Protein AF-A0A3D0JYK6-F1 (afdb_monomer)

Secondary structure (DSSP, 8-state):
--SSSSTTTT-----------HHHHHHHHSTT--SHHHHHHHHHHHHHH-TTTTTTSPTTTT-STT-S-SSHHHHHHHHHTT---HHHHHHHHHHHHHHHSPPPPPPPPPTTTTS--

Solvent-accessible surface area (backbone atoms only — not comparable to full-atom values): 6939 Å² total; per-residue (Å²): 141,75,80,75,74,70,76,73,74,76,79,76,75,68,72,80,74,64,85,80,47,29,38,59,42,42,62,70,55,38,52,58,33,71,44,68,70,60,37,52,49,40,51,49,58,28,36,74,77,26,78,57,35,68,80,65,43,59,69,24,67,49,51,64,99,80,38,90,45,88,32,16,66,60,40,25,50,73,56,30,71,73,27,73,20,64,73,38,39,50,55,37,32,56,29,23,35,38,24,25,29,74,75,73,78,78,78,77,84,53,89,66,72,78,68,79,121

Structure (mmCIF, N/CA/C/O backbone):
data_AF-A0A3D0JYK6-F1
#
_entry.id   AF-A0A3D0JYK6-F1
#
loop_
_atom_site.group_PDB
_atom_site.id
_atom_site.type_symbol
_atom_site.label_atom_id
_atom_site.label_alt_id
_atom_site.label_comp_id
_atom_site.label_asym_id
_atom_site.label_entity_id
_atom_site.label_seq_id
_atom_site.pdbx_PDB_ins_code
_atom_site.Cartn_x
_atom_site.Cartn_y
_atom_site.Cartn_z
_atom_site.occupancy
_atom_site.B_iso_or_equiv
_atom_site.auth_seq_id
_atom_site.auth_comp_id
_atom_site.auth_asym_id
_atom_site.auth_atom_id
_atom_site.pdbx_PDB_model_num
ATOM 1 N N . MET A 1 1 ? 15.314 -22.300 41.462 1.00 47.72 1 MET A N 1
ATOM 2 C CA . MET A 1 1 ? 15.785 -21.061 40.797 1.00 47.72 1 MET A CA 1
ATOM 3 C C . MET A 1 1 ? 16.023 -21.267 39.291 1.00 47.72 1 MET A C 1
ATOM 5 O O . MET A 1 1 ? 17.056 -20.887 38.771 1.00 47.72 1 MET A O 1
ATOM 9 N N . LYS A 1 2 ? 15.091 -21.909 38.570 1.00 49.06 2 LYS A N 1
ATOM 10 C CA . LYS A 1 2 ? 15.199 -22.169 37.113 1.00 49.06 2 LYS A CA 1
ATOM 11 C C . LYS A 1 2 ? 13.991 -21.649 36.320 1.00 49.06 2 LYS A C 1
ATOM 13 O O . LYS A 1 2 ? 14.015 -21.642 35.102 1.00 49.06 2 LYS A O 1
ATOM 18 N N . LYS A 1 3 ? 12.953 -21.172 37.021 1.00 49.25 3 LYS A N 1
ATOM 19 C CA . LYS A 1 3 ? 11.713 -20.641 36.433 1.00 49.25 3 LYS A CA 1
ATOM 20 C C . LYS A 1 3 ? 11.739 -19.123 36.194 1.00 49.25 3 LYS A C 1
ATOM 22 O O . LYS A 1 3 ? 10.798 -18.597 35.626 1.00 49.25 3 LYS A O 1
ATOM 27 N N . LEU A 1 4 ? 12.807 -18.435 36.610 1.00 52.00 4 LEU A N 1
ATOM 28 C CA . LEU A 1 4 ? 12.970 -16.980 36.456 1.00 52.00 4 LEU A CA 1
ATOM 29 C C . LEU A 1 4 ? 13.727 -16.579 35.180 1.00 52.00 4 LEU A C 1
ATOM 31 O O . LEU A 1 4 ? 13.754 -15.405 34.841 1.00 52.00 4 LEU A O 1
ATOM 35 N N . LEU A 1 5 ? 14.325 -17.536 34.462 1.00 52.56 5 LEU A N 1
ATOM 36 C CA . LEU A 1 5 ? 15.127 -17.254 33.263 1.00 52.56 5 LEU A CA 1
ATOM 37 C C . LEU A 1 5 ? 14.319 -17.298 31.957 1.00 52.56 5 LEU A C 1
ATOM 39 O O . LEU A 1 5 ? 14.818 -16.875 30.923 1.00 52.56 5 LEU A O 1
ATOM 43 N N . ILE A 1 6 ? 13.074 -17.784 31.989 1.00 54.41 6 ILE A N 1
ATOM 44 C CA . ILE A 1 6 ? 12.235 -17.919 30.784 1.00 54.41 6 ILE A CA 1
ATOM 45 C C . ILE A 1 6 ? 11.419 -16.640 30.522 1.00 54.41 6 ILE A C 1
ATOM 47 O O . ILE A 1 6 ? 11.030 -16.369 29.391 1.00 54.41 6 ILE A O 1
ATOM 51 N N . THR A 1 7 ? 11.218 -15.790 31.531 1.00 51.41 7 THR A N 1
ATOM 52 C CA . THR A 1 7 ? 10.379 -14.586 31.411 1.00 51.41 7 THR A CA 1
ATOM 53 C C . THR A 1 7 ? 11.083 -13.388 30.761 1.00 51.41 7 THR A C 1
ATOM 55 O O . THR A 1 7 ? 10.422 -12.406 30.443 1.00 51.41 7 THR A O 1
ATOM 58 N N . ALA A 1 8 ? 12.399 -13.447 30.533 1.00 51.31 8 ALA A N 1
ATOM 59 C CA . ALA A 1 8 ? 13.171 -12.334 29.965 1.00 51.31 8 ALA A CA 1
ATOM 60 C C . ALA A 1 8 ? 13.308 -12.373 28.426 1.00 51.31 8 ALA A C 1
ATOM 62 O O . ALA A 1 8 ? 13.777 -11.407 27.833 1.00 51.31 8 ALA A O 1
ATOM 63 N N . ALA A 1 9 ? 12.892 -13.458 27.762 1.00 52.38 9 ALA A N 1
ATOM 64 C CA . ALA A 1 9 ? 13.133 -13.655 26.326 1.00 52.38 9 ALA A CA 1
ATOM 65 C C . ALA A 1 9 ? 12.033 -13.097 25.394 1.00 52.38 9 ALA A C 1
ATOM 67 O O . ALA A 1 9 ? 12.184 -13.148 24.178 1.00 52.38 9 ALA A O 1
ATOM 68 N N . LEU A 1 10 ? 10.934 -12.552 25.932 1.00 54.94 10 LEU A N 1
ATOM 69 C CA . LEU A 1 10 ? 9.760 -12.129 25.146 1.00 54.94 10 LEU A CA 1
ATOM 70 C C . LEU A 1 10 ? 9.699 -10.624 24.814 1.00 54.94 10 LEU A C 1
ATOM 72 O O . LEU A 1 10 ? 8.734 -10.183 24.200 1.00 54.94 10 LEU A O 1
ATOM 76 N N . LEU A 1 11 ? 10.715 -9.828 25.169 1.00 53.22 11 LEU A N 1
ATOM 77 C CA . LEU A 1 11 ? 10.722 -8.371 24.931 1.00 53.22 11 LEU A CA 1
ATOM 78 C C . LEU A 1 11 ? 11.474 -7.923 23.666 1.00 53.22 11 LEU A C 1
ATOM 80 O O . LEU A 1 11 ? 11.613 -6.727 23.434 1.00 53.22 11 LEU A O 1
ATOM 84 N N . LEU A 1 12 ? 11.906 -8.852 22.809 1.00 50.62 12 LEU A N 1
ATOM 85 C CA . LEU A 1 12 ? 12.511 -8.539 21.507 1.00 50.62 12 LEU A CA 1
ATOM 86 C C . LEU A 1 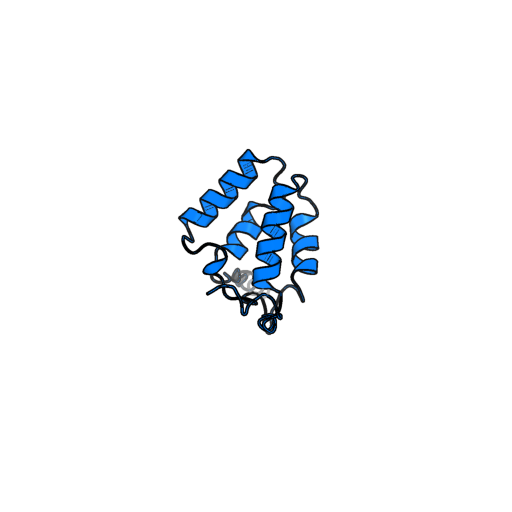12 ? 11.515 -8.675 20.347 1.00 50.62 12 LEU A C 1
ATOM 88 O O . LEU A 1 12 ? 11.895 -9.021 19.232 1.00 50.62 12 LEU A O 1
ATOM 92 N N . PHE A 1 13 ? 10.241 -8.347 20.577 1.00 52.25 13 PHE A N 1
ATOM 93 C CA . PHE A 1 13 ? 9.364 -7.932 19.480 1.00 52.25 13 PHE A CA 1
ATOM 94 C C . PHE A 1 13 ? 9.754 -6.500 19.093 1.00 52.25 13 PHE A C 1
ATOM 96 O O . PHE A 1 13 ? 9.022 -5.536 19.314 1.00 52.25 13 PHE A O 1
ATOM 103 N N . SER A 1 14 ? 10.965 -6.355 18.552 1.00 46.41 14 SER A N 1
ATOM 104 C CA . SER A 1 14 ? 11.333 -5.192 17.764 1.00 46.41 14 SER A CA 1
ATOM 105 C C . SER A 1 14 ? 10.339 -5.166 16.617 1.00 46.41 14 SER A C 1
ATOM 107 O O . SER A 1 14 ? 10.473 -5.917 15.654 1.00 46.41 14 SER A O 1
ATOM 109 N N . CYS A 1 15 ? 9.278 -4.374 16.772 1.00 48.34 15 CYS A N 1
ATOM 110 C CA . CYS A 1 15 ? 8.403 -4.011 15.677 1.00 48.34 15 CYS A CA 1
ATOM 111 C C . CYS A 1 15 ? 9.349 -3.527 14.582 1.00 48.34 15 CYS A C 1
ATOM 113 O O . CYS A 1 15 ? 10.040 -2.525 14.780 1.00 48.34 15 CYS A O 1
ATOM 115 N N . PHE A 1 16 ? 9.493 -4.311 13.511 1.00 45.53 16 PHE A N 1
ATOM 116 C CA . PHE A 1 16 ? 10.274 -3.928 12.349 1.00 45.53 16 PHE A CA 1
ATOM 117 C C . PHE A 1 16 ? 9.601 -2.672 11.809 1.00 45.53 16 PHE A C 1
ATOM 119 O O . PHE A 1 16 ? 8.654 -2.737 11.030 1.00 45.53 16 PHE A O 1
ATOM 126 N N . ALA A 1 17 ? 10.039 -1.518 12.303 1.00 44.75 17 ALA A N 1
ATOM 127 C CA . ALA A 1 17 ? 9.638 -0.227 11.810 1.00 44.75 17 ALA A CA 1
ATOM 128 C C . ALA A 1 17 ? 10.294 -0.108 10.439 1.00 44.75 17 ALA A C 1
ATOM 130 O O . ALA A 1 17 ? 11.388 0.434 10.296 1.00 44.75 17 ALA A O 1
ATOM 131 N N . GLN A 1 18 ? 9.651 -0.696 9.428 1.00 55.75 18 GLN A N 1
ATOM 132 C CA . GLN A 1 18 ? 9.929 -0.370 8.044 1.00 55.75 18 GLN A CA 1
ATOM 133 C C . GLN A 1 18 ? 9.853 1.153 7.974 1.00 55.75 18 GLN A C 1
ATOM 135 O O . GLN A 1 18 ? 8.831 1.724 8.362 1.00 55.75 18 GLN A O 1
ATOM 140 N N . ALA A 1 19 ? 10.958 1.805 7.600 1.00 60.12 19 ALA A N 1
ATOM 141 C CA . ALA A 1 19 ? 11.010 3.255 7.483 1.00 60.12 19 ALA A CA 1
ATOM 142 C C . ALA A 1 19 ? 9.799 3.699 6.649 1.00 60.12 19 ALA A C 1
ATOM 144 O O . ALA A 1 19 ? 9.686 3.362 5.469 1.00 60.12 19 ALA A O 1
ATOM 145 N N . GLY A 1 20 ? 8.827 4.328 7.314 1.00 82.88 20 GLY A N 1
ATOM 146 C CA . GLY A 1 20 ? 7.507 4.530 6.733 1.00 82.88 20 GLY A CA 1
A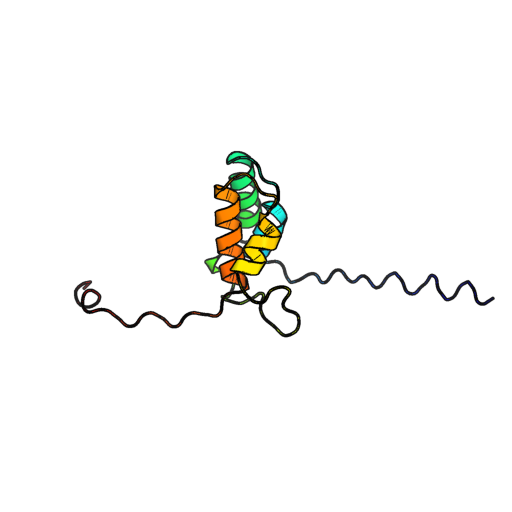TOM 147 C C . GLY A 1 20 ? 7.589 5.493 5.556 1.00 82.88 20 GLY A C 1
ATOM 148 O O . GLY A 1 20 ? 8.269 6.512 5.640 1.00 82.88 20 GLY A O 1
ATOM 149 N N . ASN A 1 21 ? 6.876 5.189 4.478 1.00 95.12 21 ASN A N 1
ATOM 150 C CA . ASN A 1 21 ? 6.703 6.061 3.323 1.00 95.12 21 ASN A CA 1
ATOM 151 C C . ASN A 1 21 ? 5.207 6.292 3.044 1.00 95.12 21 ASN A C 1
ATOM 153 O O . ASN A 1 21 ? 4.331 5.771 3.744 1.00 95.12 21 ASN A O 1
ATOM 157 N N . TYR A 1 22 ? 4.898 7.081 2.015 1.00 97.75 22 TYR A N 1
ATOM 158 C CA . TYR A 1 22 ? 3.513 7.399 1.674 1.00 97.75 22 TYR A CA 1
ATOM 159 C C . TYR A 1 22 ? 2.671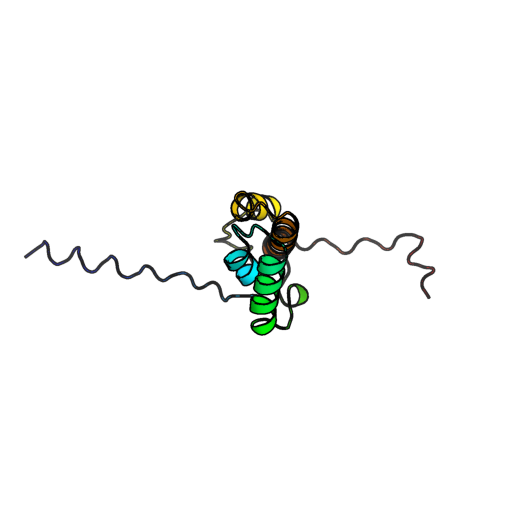 6.148 1.371 1.00 97.75 22 TYR A C 1
ATOM 161 O O . TYR A 1 22 ? 1.556 6.028 1.873 1.00 97.75 22 TYR A O 1
ATOM 169 N N . ALA A 1 23 ? 3.210 5.184 0.616 1.00 97.50 23 ALA A N 1
ATOM 170 C CA . ALA A 1 23 ? 2.496 3.959 0.260 1.00 97.50 23 ALA A CA 1
ATOM 171 C C . ALA A 1 23 ? 2.198 3.095 1.495 1.00 97.50 23 ALA A C 1
ATOM 173 O O . ALA A 1 23 ? 1.063 2.663 1.680 1.00 97.50 23 ALA A O 1
ATOM 174 N N . THR A 1 24 ? 3.172 2.904 2.390 1.00 96.69 24 THR A N 1
ATOM 175 C CA . THR A 1 24 ? 2.946 2.138 3.628 1.00 96.69 24 THR A CA 1
ATOM 176 C C . THR A 1 24 ? 1.964 2.841 4.567 1.00 96.69 24 THR A C 1
ATOM 178 O O . THR A 1 24 ? 1.186 2.172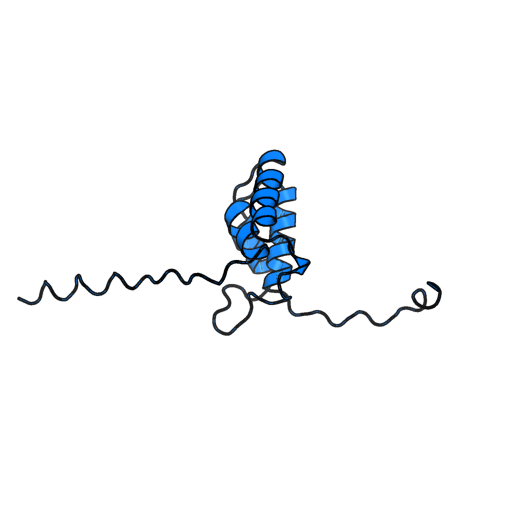 5.237 1.00 96.69 24 THR A O 1
ATOM 181 N N . CYS A 1 25 ? 1.937 4.180 4.585 1.00 97.81 25 CYS A N 1
ATOM 182 C CA . CYS A 1 25 ? 0.931 4.935 5.337 1.00 97.81 25 CYS A CA 1
ATOM 183 C C . CYS A 1 25 ? -0.488 4.689 4.808 1.00 97.81 25 CYS A C 1
ATOM 185 O O . CYS A 1 25 ? -1.412 4.475 5.593 1.00 97.81 25 CYS A O 1
ATOM 187 N N . LEU A 1 26 ? -0.670 4.684 3.484 1.00 98.06 26 LEU A N 1
ATOM 188 C CA . LEU A 1 26 ? -1.967 4.391 2.873 1.00 98.06 26 LEU A CA 1
ATOM 189 C C . LEU A 1 26 ? -2.450 2.981 3.236 1.00 98.06 26 LEU A C 1
ATOM 191 O O . LEU A 1 26 ? -3.610 2.812 3.609 1.00 98.06 26 LEU A O 1
ATOM 195 N N . LEU A 1 27 ? -1.555 1.991 3.188 1.00 97.81 27 LEU A N 1
ATOM 196 C CA . LEU A 1 27 ? -1.873 0.602 3.537 1.00 97.81 27 LEU A CA 1
ATOM 197 C C . LEU A 1 27 ? -2.138 0.385 5.037 1.00 97.81 27 LEU A C 1
ATOM 199 O O . LEU A 1 27 ? -2.764 -0.610 5.384 1.00 97.81 27 LEU A O 1
ATOM 203 N N . ASP A 1 28 ? -1.715 1.303 5.909 1.00 97.06 28 ASP A N 1
ATOM 204 C CA . ASP A 1 28 ? -2.070 1.315 7.337 1.00 97.06 28 ASP A CA 1
ATOM 205 C C . ASP A 1 28 ? -3.448 1.956 7.594 1.00 97.06 28 ASP A C 1
ATOM 207 O O . ASP A 1 28 ? -4.169 1.552 8.501 1.00 97.06 28 ASP A O 1
ATOM 211 N N . LYS A 1 29 ? -3.836 2.969 6.805 1.00 97.38 29 LYS A N 1
ATOM 212 C CA . LYS A 1 29 ? -5.030 3.794 7.080 1.00 97.38 29 LYS A CA 1
ATOM 213 C C . LYS A 1 29 ? -6.280 3.444 6.283 1.00 97.38 29 LYS A C 1
ATOM 215 O O . LYS A 1 29 ? -7.376 3.763 6.735 1.00 97.38 29 LYS A O 1
ATOM 220 N N . LEU A 1 30 ? -6.135 2.866 5.095 1.00 97.75 30 LEU A N 1
ATOM 221 C CA . LEU A 1 30 ? -7.256 2.573 4.199 1.00 97.75 30 LEU A CA 1
ATOM 222 C C . LEU A 1 30 ? -7.978 1.231 4.420 1.00 97.75 30 LEU A C 1
ATOM 224 O O . LEU A 1 30 ? -9.157 1.175 4.054 1.00 97.75 30 LEU A O 1
ATOM 228 N N . PRO A 1 31 ? -7.366 0.167 4.987 1.00 98.00 31 PRO A N 1
ATOM 229 C CA . PRO A 1 31 ? -8.097 -1.066 5.266 1.00 98.00 31 PRO A CA 1
ATOM 230 C C . PRO A 1 31 ? -9.374 -0.820 6.084 1.00 98.00 31 PRO A C 1
ATOM 232 O O . PRO A 1 31 ? -9.359 -0.112 7.090 1.00 98.00 31 PRO A O 1
ATOM 235 N N . GLY A 1 32 ? -10.496 -1.388 5.637 1.00 97.06 32 GLY A N 1
ATOM 236 C CA . GLY A 1 32 ? -11.792 -1.277 6.313 1.00 97.06 32 GLY A CA 1
ATOM 237 C C . GLY A 1 32 ? -12.542 0.043 6.088 1.00 97.06 32 GLY A C 1
ATOM 238 O O . GLY A 1 32 ? -13.638 0.219 6.622 1.00 97.06 32 GLY A O 1
ATOM 239 N N . VAL A 1 33 ? -12.015 0.973 5.282 1.00 97.56 33 VAL A N 1
ATOM 240 C CA . VAL A 1 33 ? -12.729 2.207 4.920 1.00 97.56 33 VAL A CA 1
ATOM 241 C C . VAL A 1 33 ? -13.994 1.892 4.110 1.00 97.56 33 VAL A C 1
ATOM 243 O O . VAL A 1 33 ? -13.976 1.160 3.120 1.00 97.56 33 VAL A O 1
ATOM 246 N N . GLN A 1 34 ? -15.117 2.491 4.516 1.00 96.56 34 GLN A N 1
ATOM 247 C CA . GLN A 1 34 ? -16.441 2.210 3.938 1.00 96.56 34 GLN A CA 1
ATOM 248 C C . GLN A 1 34 ? -17.041 3.374 3.141 1.00 96.56 34 GLN A C 1
ATOM 250 O O . GLN A 1 34 ? -18.103 3.217 2.546 1.00 96.56 34 GLN A O 1
ATOM 255 N N . ASN A 1 35 ? -16.395 4.543 3.105 1.00 97.44 35 ASN A N 1
ATOM 256 C CA . ASN A 1 35 ? -16.917 5.706 2.390 1.00 97.44 35 ASN A CA 1
ATOM 257 C C . ASN A 1 35 ? -15.814 6.656 1.902 1.00 97.44 35 ASN A C 1
ATOM 259 O O . ASN A 1 35 ? -14.666 6.613 2.351 1.00 97.44 35 ASN A O 1
ATOM 263 N N . HIS A 1 36 ? -16.204 7.555 0.998 1.00 97.81 36 H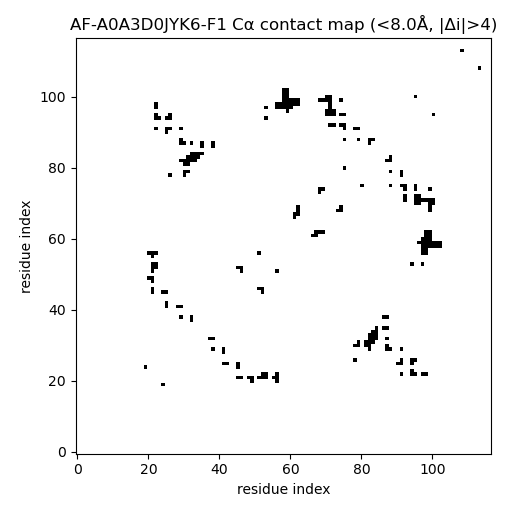IS A N 1
ATOM 264 C CA . HIS A 1 36 ? -15.315 8.527 0.372 1.00 97.81 36 HIS A CA 1
ATOM 265 C C . HIS A 1 36 ? -14.664 9.497 1.368 1.00 97.81 36 HIS A C 1
ATOM 267 O O . HIS A 1 36 ? -13.462 9.741 1.281 1.00 97.81 36 HIS A O 1
ATOM 273 N N . GLY A 1 37 ? -15.421 10.023 2.337 1.00 98.31 37 GLY A N 1
ATOM 274 C CA . GLY A 1 37 ? -14.911 11.021 3.284 1.00 98.31 37 GLY A CA 1
ATOM 275 C C . GLY A 1 37 ? -13.761 10.486 4.139 1.00 98.31 37 GLY A C 1
ATOM 276 O O . GLY A 1 37 ? -12.727 11.146 4.281 1.00 98.31 37 GLY A O 1
ATOM 277 N N . ALA A 1 38 ? -13.900 9.258 4.641 1.00 97.75 38 ALA A N 1
ATOM 278 C CA . ALA A 1 38 ? -12.839 8.572 5.372 1.00 97.75 38 ALA A CA 1
ATOM 279 C C . ALA A 1 38 ? -11.619 8.292 4.475 1.00 97.75 38 ALA A C 1
ATOM 281 O O . ALA A 1 38 ? -10.490 8.555 4.887 1.00 97.75 38 ALA A O 1
ATOM 282 N N . SER A 1 39 ? -11.836 7.856 3.227 1.00 98.19 39 SER A N 1
ATOM 283 C CA . SER A 1 39 ? -10.756 7.619 2.257 1.00 98.19 39 SER A CA 1
ATOM 284 C C . SER A 1 39 ? -9.940 8.885 1.975 1.00 98.19 39 SER A C 1
ATOM 286 O O . SER A 1 39 ? -8.712 8.852 2.025 1.00 98.19 39 SER A O 1
ATOM 288 N N . VAL A 1 40 ? -10.602 10.016 1.707 1.00 98.25 40 VAL A N 1
ATOM 289 C CA . VAL A 1 40 ? -9.932 11.303 1.444 1.00 98.25 40 VAL A CA 1
ATOM 290 C C . VAL A 1 40 ? -9.175 11.787 2.675 1.00 98.25 40 VAL A C 1
ATOM 292 O O . VAL A 1 40 ? -8.061 12.295 2.560 1.00 98.25 40 VAL A O 1
ATOM 295 N N . SER A 1 41 ? -9.754 11.613 3.861 1.00 98.19 41 SER A N 1
ATOM 296 C CA . SER A 1 41 ? -9.108 12.009 5.114 1.00 98.19 41 SER A CA 1
ATOM 297 C C . SER A 1 41 ? -7.845 11.188 5.373 1.00 98.19 41 SER A C 1
ATOM 299 O O . SER A 1 41 ? -6.806 11.764 5.688 1.00 98.19 41 SER A O 1
ATOM 301 N N . ALA A 1 42 ? -7.893 9.870 5.157 1.00 97.69 42 ALA A N 1
ATOM 302 C CA . ALA A 1 42 ? -6.725 8.997 5.251 1.00 97.69 42 ALA A CA 1
ATOM 303 C C . ALA A 1 42 ? -5.612 9.423 4.277 1.00 97.69 42 ALA A C 1
ATOM 305 O O . ALA A 1 42 ? -4.459 9.573 4.682 1.00 97.69 42 ALA A O 1
ATOM 306 N N . VAL A 1 43 ? -5.968 9.712 3.020 1.00 98.00 43 VAL A N 1
ATOM 307 C CA . VAL A 1 43 ? -5.033 10.239 2.012 1.00 98.00 43 VAL A CA 1
ATOM 308 C C . VAL A 1 43 ? -4.389 11.546 2.480 1.00 98.00 43 VAL A C 1
ATOM 310 O O . VAL A 1 43 ? -3.166 11.659 2.464 1.00 98.00 43 VAL A O 1
ATOM 313 N N . ARG A 1 44 ? -5.177 12.510 2.973 1.00 97.94 44 ARG A N 1
ATOM 314 C CA . ARG A 1 44 ? -4.662 13.797 3.478 1.00 97.94 44 ARG A CA 1
ATOM 315 C C . ARG A 1 44 ? -3.736 13.628 4.683 1.00 97.94 44 ARG A C 1
ATOM 317 O O . ARG A 1 44 ? -2.717 14.309 4.756 1.00 97.94 44 ARG A O 1
ATOM 324 N N . VAL A 1 45 ? -4.058 12.712 5.599 1.00 97.31 45 VAL A N 1
ATOM 325 C CA . VAL A 1 45 ? -3.200 12.376 6.749 1.00 97.31 45 VAL A CA 1
ATOM 326 C C . VAL A 1 45 ? -1.857 11.810 6.290 1.00 97.31 45 VAL A C 1
ATOM 328 O O . VAL A 1 45 ? -0.823 12.141 6.866 1.00 97.31 45 VAL A O 1
ATOM 331 N N . CYS A 1 46 ? -1.845 10.971 5.256 1.00 97.69 46 CYS A N 1
ATOM 332 C CA . CYS A 1 46 ? -0.595 10.456 4.707 1.00 97.69 46 CYS A CA 1
ATOM 333 C C . CYS A 1 46 ? 0.166 11.522 3.915 1.00 97.69 46 CYS A C 1
ATOM 335 O O . CYS A 1 46 ? 1.389 11.593 4.008 1.00 97.69 46 CYS A O 1
ATOM 337 N N . GLN A 1 47 ? -0.533 12.390 3.187 1.00 97.19 47 GLN A N 1
ATOM 338 C CA . GLN A 1 47 ? 0.093 13.428 2.373 1.00 97.19 47 GLN A CA 1
ATOM 339 C C . GLN A 1 47 ? 0.747 14.517 3.228 1.00 97.19 47 GLN A C 1
ATOM 341 O O . GLN A 1 47 ? 1.819 14.998 2.876 1.00 97.19 47 GLN A O 1
ATOM 346 N N . SER A 1 48 ? 0.158 14.868 4.376 1.00 97.12 48 SER A N 1
ATOM 347 C CA . SER A 1 48 ? 0.766 15.835 5.299 1.00 97.12 48 SER A CA 1
ATOM 348 C C . SER A 1 48 ? 2.075 15.328 5.910 1.00 97.12 48 SER A C 1
ATOM 350 O O . SER A 1 48 ? 2.973 16.122 6.173 1.00 97.12 48 SER A O 1
ATOM 352 N N . LYS A 1 49 ? 2.204 14.010 6.104 1.00 96.25 49 LYS A N 1
ATOM 353 C CA . LYS A 1 49 ? 3.433 13.367 6.594 1.00 96.25 49 LYS A CA 1
ATOM 354 C C . LYS A 1 49 ? 4.460 13.129 5.490 1.00 96.25 49 LYS A C 1
ATOM 356 O O . LYS A 1 49 ? 5.657 13.191 5.748 1.00 96.25 49 LYS A O 1
ATOM 361 N N . TYR A 1 50 ? 3.993 12.846 4.277 1.00 97.06 50 TYR A N 1
ATOM 362 C CA . TYR A 1 50 ? 4.826 12.487 3.134 1.00 97.06 50 TYR A CA 1
ATOM 363 C C . TYR A 1 50 ? 4.429 13.332 1.912 1.00 97.06 50 TYR A C 1
ATOM 365 O O . TYR A 1 50 ? 3.695 12.854 1.040 1.00 97.06 50 TYR A O 1
ATOM 373 N N . PRO A 1 51 ? 4.914 14.584 1.815 1.00 95.12 51 PRO A N 1
ATOM 374 C CA . PRO A 1 51 ? 4.472 15.532 0.789 1.00 95.12 51 PRO A CA 1
ATOM 375 C C . PRO A 1 51 ? 4.804 15.095 -0.646 1.00 95.12 51 PRO A C 1
ATOM 377 O O . PRO A 1 51 ? 4.115 15.497 -1.578 1.00 95.12 51 PRO A O 1
ATOM 380 N N . GLY A 1 52 ? 5.808 14.229 -0.836 1.00 94.88 52 GLY A N 1
ATOM 381 C CA . GLY A 1 52 ? 6.150 13.652 -2.143 1.00 94.88 52 GLY A CA 1
ATOM 382 C C . GLY A 1 52 ? 5.144 12.622 -2.679 1.00 94.88 52 GLY A C 1
ATOM 383 O O . GLY A 1 52 ? 5.270 12.192 -3.826 1.00 94.88 52 GLY A O 1
ATOM 384 N N . GLY A 1 53 ? 4.156 12.206 -1.875 1.00 96.62 53 GLY A N 1
ATOM 385 C CA . GLY A 1 53 ? 3.125 11.252 -2.287 1.00 96.62 53 GLY A CA 1
ATOM 386 C C . GLY A 1 53 ? 3.696 9.921 -2.795 1.00 96.62 53 GLY A C 1
ATOM 387 O O . GLY A 1 53 ? 4.772 9.489 -2.381 1.00 96.62 53 GLY A O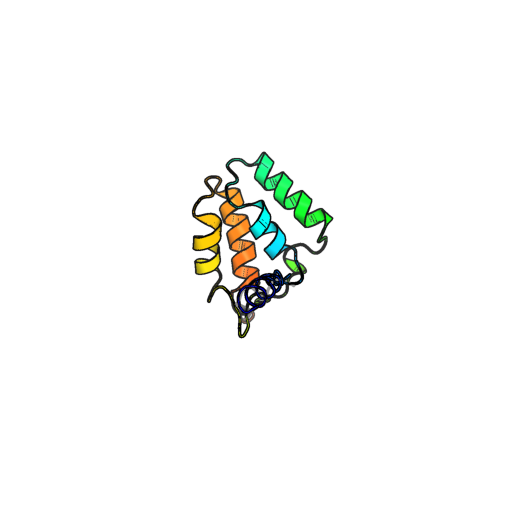 1
ATOM 388 N N . LEU A 1 54 ? 2.984 9.266 -3.722 1.00 95.56 54 LEU A N 1
ATOM 389 C CA . LEU A 1 54 ? 3.451 8.017 -4.348 1.00 95.56 54 LEU A CA 1
ATOM 390 C C . LEU A 1 54 ? 4.693 8.218 -5.227 1.00 95.56 54 LEU A C 1
ATOM 392 O O . LEU A 1 54 ? 5.505 7.301 -5.342 1.00 95.56 54 LEU A O 1
ATOM 396 N N . ALA A 1 55 ? 4.865 9.404 -5.820 1.00 94.88 55 ALA A N 1
ATOM 397 C CA . ALA A 1 55 ? 6.027 9.716 -6.650 1.00 94.88 55 ALA A CA 1
ATOM 398 C C . ALA A 1 55 ? 7.334 9.677 -5.840 1.00 94.88 55 ALA A C 1
ATOM 400 O O . ALA A 1 55 ? 8.352 9.219 -6.351 1.00 94.88 55 ALA A O 1
ATOM 401 N N . GLY A 1 56 ? 7.281 10.082 -4.566 1.00 94.94 56 GLY A N 1
ATOM 402 C CA . GLY A 1 56 ? 8.410 10.016 -3.635 1.00 94.94 56 GLY A CA 1
ATOM 403 C C . GLY A 1 56 ? 8.714 8.623 -3.070 1.00 94.94 56 GLY A C 1
ATOM 404 O O . GLY A 1 56 ? 9.717 8.459 -2.386 1.00 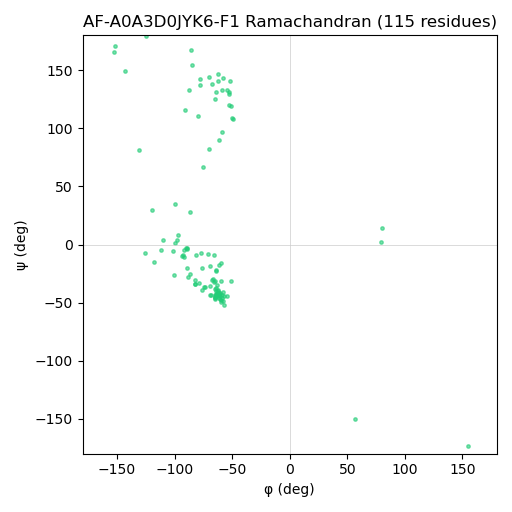94.94 56 GLY A O 1
ATOM 405 N N . VAL A 1 57 ? 7.874 7.617 -3.327 1.00 95.25 57 VAL A N 1
ATOM 406 C CA . VAL A 1 57 ? 8.165 6.212 -2.988 1.00 95.25 57 VAL A CA 1
ATOM 407 C C . VAL A 1 57 ? 8.931 5.606 -4.153 1.00 95.25 57 VAL A C 1
ATOM 409 O O . VAL A 1 57 ? 8.492 5.784 -5.276 1.00 95.25 57 VAL A O 1
ATOM 412 N N . GLU A 1 58 ? 10.032 4.890 -3.949 1.00 93.94 58 GLU A N 1
ATOM 413 C CA . GLU A 1 58 ? 10.725 4.209 -5.053 1.00 93.94 58 GLU A CA 1
ATOM 414 C C . GLU A 1 58 ? 9.905 3.014 -5.581 1.00 93.94 58 GLU A C 1
ATOM 416 O O . GLU A 1 58 ? 9.221 2.322 -4.822 1.00 93.94 58 GLU A O 1
ATOM 421 N N . GLN A 1 59 ? 9.954 2.762 -6.894 1.00 95.00 59 GLN A N 1
ATOM 422 C CA . GLN A 1 59 ? 9.285 1.599 -7.477 1.00 95.00 59 GLN A CA 1
ATOM 423 C C . GLN A 1 59 ? 9.920 0.308 -6.962 1.00 95.00 59 GLN A C 1
ATOM 425 O O . GLN A 1 59 ? 11.113 0.090 -7.144 1.00 95.00 59 GLN A O 1
ATOM 430 N N . GLY A 1 60 ? 9.118 -0.585 -6.390 1.00 93.69 60 GLY A N 1
ATOM 431 C CA . GLY A 1 60 ? 9.627 -1.833 -5.835 1.00 93.69 60 GLY A CA 1
ATOM 432 C C . GLY A 1 60 ? 10.247 -1.683 -4.441 1.00 93.69 60 GLY A C 1
ATOM 433 O O . GLY A 1 60 ? 10.913 -2.611 -3.997 1.00 93.69 60 GLY A O 1
ATOM 434 N N . ALA A 1 61 ? 10.027 -0.565 -3.736 1.00 93.12 61 ALA A N 1
ATOM 435 C CA . ALA A 1 61 ? 10.605 -0.313 -2.408 1.00 93.12 61 ALA A CA 1
ATOM 436 C C . ALA A 1 61 ? 10.195 -1.322 -1.313 1.00 93.12 61 ALA A C 1
ATOM 438 O O . ALA A 1 61 ? 10.829 -1.379 -0.264 1.00 93.12 61 ALA A O 1
ATOM 439 N N . GLY A 1 62 ? 9.125 -2.096 -1.519 1.00 92.12 62 GLY A N 1
ATOM 440 C CA . GLY A 1 62 ? 8.707 -3.186 -0.630 1.00 92.12 62 GLY A CA 1
ATOM 441 C C . GLY A 1 62 ? 9.343 -4.539 -0.967 1.00 92.12 62 GLY A C 1
ATOM 442 O O . GLY A 1 62 ? 9.110 -5.518 -0.261 1.00 92.12 62 GLY A O 1
ATOM 443 N N . ARG A 1 63 ? 10.127 -4.619 -2.047 1.00 90.56 63 ARG A N 1
ATOM 444 C CA . ARG A 1 63 ? 10.810 -5.841 -2.487 1.00 90.56 63 ARG A CA 1
ATOM 445 C C . ARG A 1 63 ? 12.144 -6.005 -1.747 1.00 90.56 63 ARG A C 1
ATOM 447 O O . ARG A 1 63 ? 12.760 -5.033 -1.328 1.00 90.56 63 ARG A O 1
ATOM 454 N N . GLY A 1 64 ? 12.621 -7.242 -1.616 1.00 87.12 64 GLY A N 1
ATOM 455 C CA . GLY A 1 64 ? 13.883 -7.565 -0.944 1.00 87.12 64 GLY A CA 1
ATOM 456 C C . GLY A 1 64 ? 13.895 -8.996 -0.407 1.00 87.12 64 GLY A C 1
ATOM 457 O O . GLY A 1 64 ? 12.958 -9.751 -0.647 1.00 87.12 64 GLY A O 1
ATOM 458 N N . LEU A 1 65 ? 14.940 -9.360 0.345 1.00 83.25 65 LEU A N 1
ATOM 459 C CA . LEU A 1 65 ? 15.076 -10.701 0.943 1.00 83.25 65 LEU A CA 1
ATOM 460 C C . LEU A 1 65 ? 13.985 -11.029 1.978 1.00 83.25 65 LEU A C 1
ATOM 462 O O . LEU A 1 65 ? 13.724 -12.197 2.234 1.00 83.25 65 LEU A O 1
ATOM 466 N N . PHE A 1 66 ? 13.343 -10.005 2.545 1.00 84.56 66 PHE A N 1
ATOM 467 C CA . PHE A 1 66 ? 12.266 -10.131 3.533 1.00 84.56 66 PHE A CA 1
ATOM 468 C C . PHE A 1 66 ? 10.956 -9.501 3.038 1.00 84.56 66 PHE A C 1
ATOM 470 O O . PHE A 1 66 ? 10.180 -8.968 3.830 1.00 84.56 66 PHE A O 1
ATOM 477 N N . ALA A 1 67 ? 10.735 -9.496 1.720 1.00 88.50 67 ALA A N 1
ATOM 478 C CA . ALA A 1 67 ? 9.499 -8.976 1.148 1.00 88.50 67 ALA A CA 1
ATOM 479 C C . ALA A 1 67 ? 8.286 -9.745 1.694 1.00 88.50 67 ALA A C 1
ATOM 481 O O . ALA A 1 67 ? 8.281 -10.972 1.714 1.00 88.50 67 ALA A O 1
AT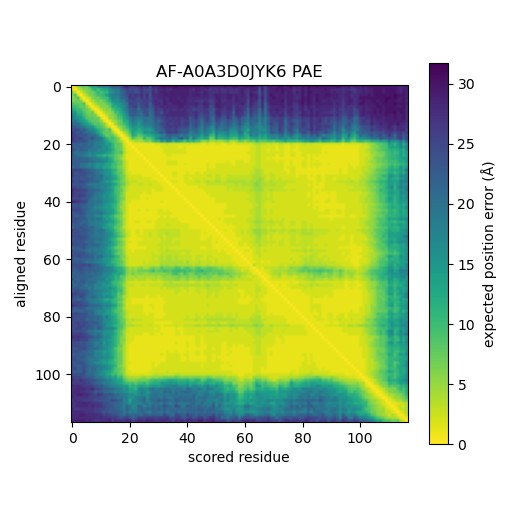OM 482 N N . SER A 1 68 ? 7.254 -9.016 2.123 1.00 90.88 68 SER A N 1
ATOM 483 C CA . SER A 1 68 ? 6.012 -9.625 2.624 1.00 90.88 68 SER A CA 1
ATOM 484 C C . SER A 1 68 ? 5.106 -10.170 1.520 1.00 90.88 68 SER A C 1
ATOM 486 O O . SER A 1 68 ? 4.240 -10.981 1.819 1.00 90.88 68 SER A O 1
ATOM 488 N N . TYR A 1 69 ? 5.279 -9.697 0.284 1.00 94.81 69 TYR A N 1
ATOM 489 C CA . TYR A 1 69 ? 4.463 -10.069 -0.871 1.00 94.81 69 TYR A CA 1
ATOM 490 C C . TYR A 1 69 ? 5.342 -10.153 -2.123 1.00 94.81 69 TYR A C 1
ATOM 492 O O . TYR A 1 69 ? 6.307 -9.390 -2.268 1.00 94.81 69 TYR A O 1
ATOM 500 N N . ASP A 1 70 ? 4.978 -11.031 -3.055 1.00 93.06 70 ASP A N 1
ATOM 501 C CA . ASP A 1 70 ? 5.725 -11.259 -4.295 1.00 93.06 70 ASP A CA 1
ATOM 502 C C . ASP A 1 70 ? 5.457 -10.175 -5.350 1.00 93.06 70 ASP A C 1
ATOM 504 O O . ASP A 1 70 ? 6.343 -9.816 -6.146 1.00 93.06 70 ASP A O 1
ATOM 508 N N . ASN A 1 71 ? 4.228 -9.650 -5.366 1.00 94.44 71 ASN A N 1
ATOM 509 C CA . ASN A 1 71 ? 3.740 -8.664 -6.329 1.00 94.44 71 ASN A CA 1
ATOM 510 C C . ASN A 1 71 ? 2.634 -7.763 -5.741 1.00 94.44 71 ASN A C 1
ATOM 512 O O . ASN A 1 71 ? 2.139 -7.976 -4.632 1.00 94.44 71 ASN A O 1
ATOM 516 N N . GLY A 1 72 ? 2.270 -6.716 -6.487 1.00 96.00 72 GLY A N 1
ATOM 517 C CA . GLY A 1 72 ? 1.271 -5.744 -6.050 1.00 96.00 72 GLY A CA 1
ATOM 518 C C . GLY A 1 72 ? -0.151 -6.299 -5.955 1.00 96.00 72 GLY A C 1
ATOM 519 O O . GLY A 1 72 ? -0.900 -5.848 -5.090 1.00 96.00 72 GLY A O 1
ATOM 520 N N . ASP A 1 73 ? -0.527 -7.282 -6.773 1.00 97.56 73 ASP A N 1
ATOM 521 C CA . ASP A 1 73 ? -1.867 -7.882 -6.731 1.00 97.56 73 ASP A CA 1
ATOM 522 C C . ASP A 1 73 ? -2.084 -8.683 -5.446 1.00 97.56 73 ASP A C 1
ATOM 524 O O . ASP A 1 73 ? -3.112 -8.527 -4.789 1.00 97.56 73 ASP A O 1
ATOM 528 N N . GLU A 1 74 ? -1.089 -9.469 -5.031 1.00 97.88 74 GLU A N 1
ATOM 529 C CA . GLU A 1 74 ? -1.122 -10.225 -3.776 1.00 97.88 74 GLU A CA 1
ATOM 530 C C . GLU A 1 74 ? -1.252 -9.292 -2.562 1.00 97.88 74 GLU A C 1
ATOM 532 O O . GLU A 1 74 ? -2.127 -9.481 -1.714 1.00 97.88 74 GLU A O 1
ATOM 537 N N . CYS A 1 75 ? -0.442 -8.229 -2.525 1.00 98.06 75 CYS A N 1
ATOM 538 C CA . CYS A 1 75 ? -0.545 -7.180 -1.509 1.00 98.06 75 CYS A CA 1
ATOM 539 C C . CYS A 1 75 ? -1.939 -6.540 -1.500 1.00 98.06 75 CYS A C 1
ATOM 541 O O . CYS A 1 75 ? -2.526 -6.333 -0.437 1.00 98.06 75 CYS A O 1
ATOM 543 N N . THR A 1 76 ? -2.486 -6.232 -2.680 1.00 98.31 76 THR A N 1
ATOM 544 C CA . THR A 1 76 ? -3.796 -5.582 -2.807 1.00 98.31 76 THR A CA 1
ATOM 545 C C . THR A 1 76 ? -4.892 -6.491 -2.282 1.00 98.31 76 THR A C 1
ATOM 547 O O . THR A 1 76 ? -5.719 -6.048 -1.489 1.00 98.31 76 THR A O 1
ATOM 550 N N . TYR A 1 77 ? -4.878 -7.762 -2.686 1.00 97.88 77 TYR A N 1
ATOM 551 C CA . TYR A 1 77 ? -5.831 -8.755 -2.216 1.00 97.88 77 TYR A CA 1
ATOM 552 C C . TYR A 1 77 ? -5.791 -8.870 -0.692 1.00 97.88 77 TYR A C 1
ATOM 554 O O . TYR A 1 77 ? -6.822 -8.704 -0.044 1.00 97.88 77 TYR A O 1
ATOM 562 N N . ASP A 1 78 ? -4.611 -9.072 -0.099 1.00 98.12 78 ASP A N 1
ATOM 563 C CA . ASP A 1 78 ? -4.516 -9.257 1.348 1.00 98.12 78 ASP A CA 1
ATOM 564 C C . ASP A 1 78 ? -4.938 -8.008 2.134 1.00 98.12 78 ASP A C 1
ATOM 566 O O . ASP A 1 78 ? -5.704 -8.109 3.095 1.00 98.12 78 ASP A O 1
ATOM 570 N N . LYS A 1 79 ? -4.478 -6.821 1.717 1.00 97.31 79 LYS A N 1
ATOM 571 C CA . LYS A 1 79 ? -4.765 -5.574 2.435 1.00 97.31 79 LYS A CA 1
ATOM 572 C C . LYS A 1 79 ? -6.195 -5.086 2.233 1.00 97.31 79 LYS A C 1
ATOM 574 O O . LYS A 1 79 ? -6.763 -4.517 3.161 1.00 97.31 79 LYS A O 1
ATOM 579 N N . ALA A 1 80 ? -6.764 -5.251 1.040 1.00 97.56 80 ALA A N 1
ATOM 580 C CA . ALA A 1 80 ? -8.027 -4.618 0.663 1.00 97.56 80 ALA A CA 1
ATOM 581 C C . ALA A 1 80 ? -9.252 -5.542 0.734 1.00 97.56 80 ALA A C 1
ATOM 583 O O . ALA A 1 80 ? -10.363 -5.039 0.564 1.00 97.56 80 ALA A O 1
ATOM 584 N N . LYS A 1 81 ? -9.091 -6.848 1.007 1.00 97.06 81 LYS A N 1
ATOM 585 C CA . LYS A 1 81 ? -10.194 -7.836 1.035 1.00 97.06 81 LYS A CA 1
ATOM 586 C C . LYS A 1 81 ? -11.400 -7.443 1.897 1.00 97.06 81 LYS A C 1
ATOM 588 O O . LYS A 1 81 ? -12.524 -7.780 1.543 1.00 97.06 81 LYS A O 1
ATOM 593 N N . ASP A 1 82 ? -11.182 -6.692 2.977 1.00 96.75 82 ASP A N 1
ATOM 594 C CA . ASP A 1 82 ? -12.238 -6.268 3.908 1.00 96.75 82 ASP A CA 1
ATOM 595 C C . ASP A 1 82 ? -12.731 -4.823 3.665 1.00 96.75 82 ASP A C 1
ATOM 597 O O . ASP A 1 82 ? -13.607 -4.312 4.370 1.00 96.75 82 ASP A O 1
ATOM 601 N N . THR A 1 83 ? -12.187 -4.131 2.661 1.00 97.00 83 THR A N 1
ATOM 602 C CA . THR A 1 83 ? -12.515 -2.736 2.340 1.00 97.00 83 THR A CA 1
ATOM 603 C C . THR A 1 83 ? -13.662 -2.674 1.333 1.00 97.00 83 THR A C 1
ATOM 605 O O . THR A 1 83 ? -13.526 -3.076 0.181 1.00 97.00 83 THR A O 1
ATOM 608 N N . ARG A 1 84 ? -14.806 -2.108 1.738 1.00 95.19 84 ARG A N 1
ATOM 609 C CA . ARG A 1 84 ? -16.004 -2.018 0.879 1.00 95.19 84 ARG A CA 1
ATOM 610 C C . ARG A 1 84 ? -15.980 -0.855 -0.104 1.00 95.19 84 ARG A C 1
ATOM 612 O O . ARG A 1 84 ? -16.588 -0.935 -1.169 1.00 95.19 84 ARG A O 1
ATOM 619 N N . TYR A 1 85 ? -15.330 0.250 0.257 1.00 97.94 85 TYR A N 1
ATOM 620 C CA . TYR A 1 85 ? -15.294 1.416 -0.614 1.00 97.94 85 TYR A CA 1
ATOM 621 C C . TYR A 1 85 ? -14.254 1.230 -1.719 1.00 97.94 85 TYR A C 1
ATOM 623 O O . TYR A 1 85 ? -13.050 1.277 -1.471 1.00 97.94 85 TYR A O 1
ATOM 631 N N . THR A 1 86 ? -14.717 1.073 -2.956 1.00 97.62 86 THR A N 1
ATOM 632 C CA . THR A 1 86 ? -13.861 0.789 -4.119 1.00 97.62 86 THR A CA 1
ATOM 633 C C . THR A 1 86 ? -12.806 1.864 -4.383 1.00 97.62 86 THR A C 1
ATOM 635 O O . THR A 1 86 ? -11.703 1.546 -4.820 1.00 97.62 86 THR A O 1
ATOM 638 N N . GLY A 1 87 ? -13.091 3.131 -4.060 1.00 97.69 87 GLY A N 1
ATOM 639 C CA . GLY A 1 87 ? -12.102 4.205 -4.167 1.00 97.69 87 GLY A CA 1
ATOM 640 C C . GLY A 1 87 ? -10.911 4.010 -3.223 1.00 97.69 87 GLY A C 1
ATOM 641 O O . GLY A 1 87 ? -9.776 4.250 -3.624 1.00 97.69 87 GLY A O 1
ATOM 642 N N . ALA A 1 88 ? -11.142 3.505 -2.007 1.00 98.12 88 ALA A N 1
ATOM 643 C CA . ALA A 1 88 ? -10.061 3.165 -1.083 1.00 98.12 88 ALA A CA 1
ATOM 644 C C . ALA A 1 88 ? -9.278 1.946 -1.589 1.00 98.12 88 ALA A C 1
ATOM 646 O O . ALA A 1 88 ? -8.051 1.994 -1.620 1.00 98.12 88 ALA A O 1
ATOM 647 N N . VAL A 1 89 ? -9.974 0.906 -2.070 1.00 98.38 89 VAL A N 1
ATOM 648 C CA . VAL A 1 89 ? -9.346 -0.283 -2.680 1.00 98.38 89 VAL A CA 1
ATOM 649 C C . VAL A 1 89 ? -8.410 0.113 -3.823 1.00 98.38 89 VAL A C 1
ATOM 651 O O . VAL A 1 89 ? -7.279 -0.359 -3.877 1.00 98.38 89 VAL A O 1
ATOM 654 N N . ARG A 1 90 ? -8.831 1.031 -4.702 1.00 98.31 90 ARG A N 1
ATOM 655 C CA . ARG A 1 90 ? -7.991 1.520 -5.804 1.00 98.31 90 ARG A CA 1
ATOM 656 C C . ARG A 1 90 ? -6.719 2.207 -5.306 1.00 98.31 90 ARG A C 1
ATOM 658 O O . ARG A 1 90 ? -5.641 1.9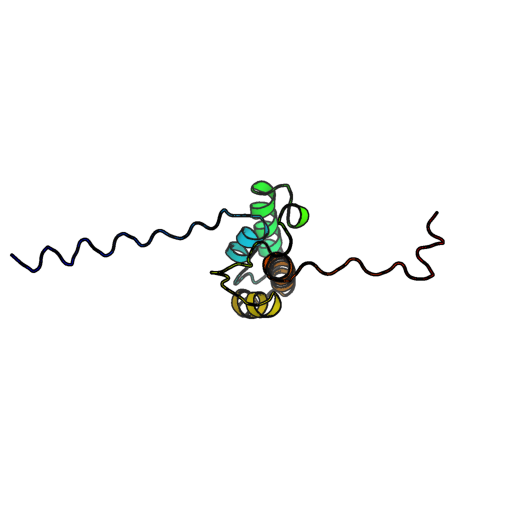26 -5.816 1.00 98.31 90 ARG A O 1
ATOM 665 N N . VAL A 1 91 ? -6.828 3.087 -4.314 1.00 98.25 91 VAL A N 1
ATOM 666 C CA . VAL A 1 91 ? -5.654 3.779 -3.757 1.00 98.25 91 VAL A CA 1
ATOM 667 C C . VAL A 1 91 ? -4.702 2.784 -3.082 1.00 98.25 91 VAL A C 1
ATOM 669 O O . VAL A 1 91 ? -3.484 2.901 -3.217 1.00 98.25 91 VAL A O 1
ATOM 672 N N . MET A 1 92 ? -5.239 1.768 -2.399 1.00 98.50 92 MET A N 1
ATOM 673 C CA . MET A 1 92 ? -4.439 0.671 -1.845 1.00 98.50 92 MET A CA 1
ATOM 674 C C . MET A 1 92 ? -3.740 -0.125 -2.948 1.00 98.50 92 MET A C 1
ATOM 676 O O . MET A 1 92 ? -2.559 -0.430 -2.806 1.00 98.50 92 MET A O 1
ATOM 680 N N . ALA A 1 93 ? -4.429 -0.397 -4.059 1.00 98.31 93 ALA A N 1
ATOM 681 C CA . ALA A 1 93 ? -3.840 -1.069 -5.208 1.00 98.31 93 ALA A CA 1
ATOM 682 C C . ALA A 1 93 ? -2.660 -0.271 -5.771 1.00 98.31 93 ALA A C 1
ATOM 684 O O . ALA A 1 93 ? -1.568 -0.809 -5.910 1.00 98.31 93 ALA A O 1
ATOM 685 N N . GLU A 1 94 ? -2.819 1.033 -6.005 1.00 97.88 94 GLU A N 1
ATOM 686 C CA . GLU A 1 94 ? -1.733 1.899 -6.486 1.00 97.88 94 GLU A CA 1
ATOM 687 C C . GLU A 1 94 ? -0.519 1.888 -5.532 1.00 97.88 94 GLU A C 1
ATOM 689 O O . GLU A 1 94 ? 0.627 1.785 -5.979 1.00 97.88 94 GLU A O 1
ATOM 694 N N . ALA A 1 95 ? -0.756 1.910 -4.216 1.00 97.94 95 ALA A N 1
ATOM 695 C CA . ALA A 1 95 ? 0.296 1.796 -3.206 1.00 97.94 95 ALA A CA 1
ATOM 696 C C . ALA A 1 95 ? 1.000 0.427 -3.230 1.00 97.94 95 ALA A C 1
ATOM 698 O O . ALA A 1 95 ? 2.232 0.368 -3.230 1.00 97.94 95 ALA A O 1
ATOM 699 N N . CYS A 1 96 ? 0.243 -0.669 -3.297 1.00 98.06 96 CYS A N 1
ATOM 700 C CA . CYS A 1 96 ? 0.786 -2.022 -3.401 1.00 98.06 96 CYS A CA 1
ATOM 701 C C . CYS A 1 96 ? 1.592 -2.215 -4.692 1.00 98.06 96 CYS A C 1
ATOM 703 O O . CYS A 1 96 ? 2.709 -2.729 -4.653 1.00 98.06 96 CYS A O 1
ATOM 705 N N . MET A 1 97 ? 1.079 -1.743 -5.829 1.00 97.31 97 MET A N 1
ATOM 706 C CA . MET A 1 97 ? 1.781 -1.780 -7.111 1.00 97.31 97 MET A CA 1
ATOM 707 C C . MET A 1 97 ? 3.082 -0.986 -7.050 1.00 97.31 97 MET A C 1
ATOM 709 O O . MET A 1 97 ? 4.116 -1.456 -7.525 1.00 97.31 97 MET A O 1
ATOM 713 N N . ARG A 1 98 ? 3.075 0.191 -6.415 1.00 96.75 98 ARG A N 1
ATOM 714 C CA . ARG A 1 98 ? 4.289 0.989 -6.219 1.00 96.75 98 ARG A CA 1
ATOM 715 C C . ARG A 1 98 ? 5.334 0.246 -5.387 1.00 96.75 98 ARG A C 1
ATOM 717 O O . ARG A 1 98 ? 6.509 0.279 -5.736 1.00 96.75 98 ARG A O 1
ATOM 724 N N . LEU A 1 99 ? 4.917 -0.440 -4.324 1.00 96.06 99 LEU A N 1
ATOM 725 C CA . LEU A 1 99 ? 5.816 -1.149 -3.412 1.00 96.06 99 LEU A CA 1
ATOM 726 C C . LEU A 1 99 ? 6.341 -2.473 -3.970 1.00 96.06 99 LEU A C 1
ATOM 728 O O . LEU A 1 99 ? 7.508 -2.784 -3.749 1.00 96.06 99 LEU A O 1
ATOM 732 N N . TYR A 1 100 ? 5.517 -3.250 -4.671 1.00 96.12 100 TYR A N 1
ATOM 733 C CA . TYR A 1 100 ? 5.833 -4.651 -4.960 1.00 96.12 100 TYR A CA 1
ATOM 734 C C . TYR A 1 100 ? 5.970 -4.978 -6.443 1.00 96.12 100 TYR A C 1
ATOM 736 O O . TYR A 1 100 ? 6.579 -6.000 -6.757 1.00 96.12 100 TYR A O 1
ATOM 744 N N . ASN A 1 101 ? 5.529 -4.136 -7.382 1.00 94.69 101 ASN A N 1
ATOM 745 C CA . ASN A 1 101 ? 5.823 -4.402 -8.791 1.00 94.69 101 ASN A CA 1
ATOM 746 C C . ASN A 1 101 ? 7.255 -4.018 -9.143 1.00 94.69 101 ASN A C 1
ATOM 748 O O . ASN A 1 101 ? 7.791 -3.004 -8.687 1.00 94.69 101 ASN A O 1
ATOM 752 N N . LYS A 1 102 ? 7.864 -4.832 -10.006 1.00 89.44 102 LYS A N 1
ATOM 753 C CA . LYS A 1 102 ? 9.163 -4.517 -10.596 1.00 89.44 102 LYS A CA 1
ATOM 754 C C . LYS A 1 102 ? 9.050 -3.233 -11.430 1.00 89.44 102 LYS A C 1
ATOM 756 O O . LYS A 1 102 ? 8.000 -3.012 -12.041 1.00 89.44 102 LYS A O 1
ATOM 761 N N . PRO A 1 103 ? 10.112 -2.411 -11.492 1.00 81.94 103 PRO A N 1
ATOM 762 C CA . PRO A 1 103 ? 10.189 -1.331 -12.463 1.00 81.94 103 PRO A CA 1
ATOM 763 C C . PRO A 1 103 ? 9.931 -1.883 -13.863 1.00 81.94 103 PRO A C 1
ATOM 765 O O . PRO A 1 103 ? 10.630 -2.791 -14.315 1.00 81.94 103 PRO A O 1
ATOM 768 N N . GLN A 1 104 ? 8.897 -1.371 -14.524 1.00 75.12 104 GLN A N 1
ATOM 769 C CA . GLN A 1 104 ? 8.643 -1.712 -15.915 1.00 75.12 104 GLN A CA 1
ATOM 770 C C . GLN A 1 104 ? 9.617 -0.911 -16.786 1.00 75.12 104 GLN A C 1
ATOM 772 O O . GLN A 1 104 ? 9.836 0.276 -16.513 1.00 75.12 104 GLN A O 1
ATOM 777 N N . PRO A 1 105 ? 10.223 -1.521 -17.817 1.00 73.94 105 PRO A N 1
ATOM 778 C CA . PRO A 1 105 ? 10.983 -0.761 -18.796 1.00 73.94 105 PRO A CA 1
ATOM 779 C C . PRO A 1 105 ? 10.069 0.292 -19.431 1.00 73.94 105 PRO A C 1
ATOM 781 O O . PRO A 1 105 ? 8.881 0.041 -19.650 1.00 73.94 105 PRO A O 1
ATOM 784 N N . LYS A 1 106 ? 10.618 1.479 -19.718 1.00 73.19 106 LYS A N 1
ATOM 785 C CA . LYS A 1 106 ? 9.865 2.510 -20.441 1.00 73.19 106 LYS A CA 1
ATOM 786 C C . LYS A 1 106 ? 9.349 1.901 -21.754 1.00 73.19 106 LYS A C 1
ATOM 788 O O . LYS A 1 106 ? 10.139 1.234 -22.435 1.00 73.19 106 LYS A O 1
ATOM 793 N N . PRO A 1 107 ? 8.064 2.095 -22.106 1.00 70.62 107 PRO A N 1
ATOM 794 C CA . PRO A 1 107 ? 7.558 1.684 -23.407 1.00 70.62 107 PRO A CA 1
ATOM 795 C C . PRO A 1 107 ? 8.459 2.257 -24.501 1.00 70.62 107 PRO A C 1
ATOM 797 O O . PRO A 1 107 ? 8.939 3.386 -24.381 1.00 70.62 107 PRO A O 1
ATOM 800 N N . LYS A 1 108 ? 8.725 1.473 -25.549 1.00 78.62 108 LYS A N 1
ATOM 801 C CA . LYS A 1 108 ? 9.397 2.020 -26.731 1.00 78.62 108 LYS A CA 1
ATOM 802 C C . LYS A 1 108 ? 8.497 3.110 -27.326 1.00 78.62 108 LYS A C 1
ATOM 804 O O . LYS A 1 108 ? 7.285 2.879 -27.345 1.00 78.62 108 LYS A O 1
ATOM 809 N N . PRO A 1 109 ? 9.064 4.229 -27.817 1.00 82.00 109 PRO A N 1
ATOM 810 C CA . PRO A 1 109 ? 8.281 5.228 -28.525 1.00 82.00 109 PRO A CA 1
ATOM 811 C C . PRO A 1 109 ? 7.495 4.546 -29.641 1.00 82.00 109 PRO A C 1
ATOM 813 O O . PRO A 1 109 ? 8.051 3.737 -30.394 1.00 82.00 109 PRO A O 1
ATOM 816 N N . ASN A 1 110 ? 6.199 4.810 -29.702 1.00 82.25 110 ASN A N 1
ATOM 817 C CA . ASN A 1 110 ? 5.370 4.406 -30.821 1.00 82.25 110 ASN A CA 1
ATOM 818 C C . ASN A 1 110 ? 5.455 5.477 -31.929 1.00 82.25 110 ASN A C 1
ATOM 820 O O . ASN A 1 110 ? 5.965 6.574 -31.723 1.00 82.25 110 ASN A O 1
ATOM 824 N N . PHE A 1 111 ? 4.960 5.152 -33.124 1.00 86.25 111 PHE A N 1
ATOM 825 C CA . PHE A 1 111 ? 4.984 6.052 -34.285 1.00 86.25 111 PHE A CA 1
ATOM 826 C C . PHE A 1 111 ? 4.229 7.379 -34.072 1.00 86.25 111 PHE A C 1
ATOM 828 O O . PHE A 1 111 ? 4.412 8.304 -34.850 1.00 86.25 111 PHE A O 1
ATOM 835 N N . PHE A 1 112 ? 3.370 7.505 -33.064 1.00 84.19 112 PHE A N 1
ATOM 836 C CA . PHE A 1 112 ? 2.656 8.752 -32.785 1.00 84.19 112 PHE A CA 1
ATOM 837 C C . PHE A 1 112 ? 3.454 9.684 -31.864 1.00 84.19 112 PHE A C 1
ATOM 839 O O . PHE A 1 112 ? 3.375 10.894 -32.041 1.00 84.19 112 PHE A O 1
ATOM 846 N N . ASP A 1 113 ? 4.320 9.138 -31.004 1.00 81.31 113 ASP A N 1
ATOM 847 C CA . ASP A 1 113 ? 5.164 9.903 -30.066 1.00 81.31 113 ASP A CA 1
ATOM 848 C C . ASP A 1 113 ? 6.229 10.785 -30.769 1.00 81.31 113 ASP A C 1
ATOM 850 O O . ASP A 1 113 ? 6.916 11.579 -30.134 1.00 81.31 113 ASP A O 1
ATOM 854 N N . GLN A 1 114 ? 6.406 10.633 -32.085 1.00 81.44 114 GLN A N 1
ATOM 855 C CA . GLN A 1 114 ? 7.320 11.425 -32.927 1.00 81.44 114 GLN A CA 1
ATOM 856 C C . GLN A 1 114 ? 6.671 12.698 -33.506 1.00 81.44 114 GLN A C 1
ATOM 858 O O . GLN A 1 114 ? 7.350 13.447 -34.201 1.00 81.44 114 GLN A O 1
ATOM 863 N N . PHE A 1 115 ? 5.378 12.937 -33.258 1.00 86.69 115 PHE A N 1
ATOM 864 C CA . PHE A 1 115 ? 4.658 14.126 -33.738 1.00 86.69 115 PHE A CA 1
ATOM 865 C C . PHE A 1 115 ? 4.288 15.119 -32.621 1.00 86.69 115 PHE A C 1
ATOM 867 O O . PHE A 1 115 ? 3.632 16.115 -32.909 1.00 86.69 115 PHE A O 1
ATOM 874 N N . ASP A 1 116 ? 4.707 14.868 -31.377 1.00 79.31 116 ASP A N 1
ATOM 875 C CA . ASP A 1 116 ? 4.405 15.702 -30.200 1.00 79.31 116 ASP A CA 1
ATOM 876 C C . ASP A 1 116 ? 5.404 16.874 -29.995 1.00 79.31 116 ASP A C 1
ATOM 878 O O . ASP A 1 116 ? 5.624 17.305 -28.860 1.00 79.31 116 ASP A O 1
ATOM 882 N N . GLU A 1 117 ? 6.027 17.382 -31.070 1.00 59.69 117 GLU A N 1
ATOM 883 C CA . GLU A 1 117 ? 6.905 18.576 -31.036 1.00 59.69 117 GLU A CA 1
ATOM 884 C C . GLU A 1 117 ? 6.132 19.906 -31.020 1.00 59.69 117 GLU A C 1
ATOM 886 O O . GLU A 1 117 ? 5.184 20.074 -31.825 1.00 59.69 117 GLU A O 1
#

Nearest PDB structures (foldseek):
  7r2k-assembly1_C  TM=3.668E-01  e=6.284E+00  Pyrococcus furiosus DSM 3638

pLDDT: mean 86.41, std 17.03, range [44.75, 98.5]

Mean predicted aligned error: 9.77 Å

Sequence (117 aa):
MKKLLITAALLLFSCFAQAGNYATCLLDKLPGVQNHGASVSAVRVCQSKYPGGLAGVEQGAGRGLFASYDNGDECTYDKAKDTRYTGAVRVMAEACMRLYNKPQPKPKPNFFDQFDE

Radius of gyration: 19.47 Å; Cα contacts (8 Å, |Δi|>4): 134; chains: 1; bounding box: 33×41×75 Å

Foldseek 3Di:
DPVVVVVPPPPPPPVPPPVDALLNQLLVQLFQAADDVSLVVSNVVSCVVHVCHLVPQAAQQQDDPPRPDQALVRQLCVSHVNGNDVVSSVSNSSSSRRHHPDDDPDDDDDPVNVVPD